Protein AF-A0A0G2B1Y3-F1 (afdb_monomer_lite)

Secondary structure (DSSP, 8-state):
-----EEEES--S--SSSSSTTHHHHHHHHHHHHTT--SEEEEE-S-TTTSSPPS-HHHHHHHHTTT-SEEEEE--TTS-HHHHHHHHHHHHHHHTTS-EEEEE---TTTHHHHGGG-SEEEE--TT-SS---HHHHHHHHHHHH-

pLDDT: mean 87.97, std 11.59, range [38.84, 98.31]

Radius of gyration: 15.61 Å; chains: 1; bounding box: 41×28×47 Å

Structure (mmCIF, N/CA/C/O backbone):
data_AF-A0A0G2B1Y3-F1
#
_entry.id   AF-A0A0G2B1Y3-F1
#
loop_
_atom_site.group_PDB
_atom_site.id
_atom_site.type_symbol
_atom_site.label_atom_id
_atom_site.label_alt_id
_atom_site.label_comp_id
_atom_site.label_asym_id
_atom_site.label_entity_id
_atom_site.label_seq_id
_atom_site.pdbx_PDB_ins_code
_atom_site.Cartn_x
_atom_site.Cartn_y
_atom_site.Cartn_z
_atom_site.occupancy
_atom_site.B_iso_or_equiv
_atom_site.auth_seq_id
_atom_site.auth_comp_id
_atom_site.auth_asym_id
_atom_site.auth_atom_id
_atom_site.pdbx_PDB_model_num
ATOM 1 N N . MET A 1 1 ? -22.526 -4.982 -16.056 1.00 38.84 1 MET A N 1
ATOM 2 C CA . MET A 1 1 ? -21.054 -4.924 -15.920 1.00 38.84 1 MET A CA 1
ATOM 3 C C . MET A 1 1 ? -20.753 -4.049 -14.706 1.00 38.84 1 MET A C 1
ATOM 5 O O . MET A 1 1 ? -20.950 -2.845 -14.785 1.00 38.84 1 MET A O 1
ATOM 9 N N . LEU A 1 2 ? -20.435 -4.631 -13.542 1.00 41.91 2 LEU A N 1
ATOM 10 C CA . LEU A 1 2 ? -20.091 -3.838 -12.352 1.00 41.91 2 LEU A CA 1
ATOM 11 C C . LEU A 1 2 ? -18.786 -3.086 -12.638 1.00 41.91 2 LEU A C 1
ATOM 13 O O . LEU A 1 2 ? -17.746 -3.710 -12.842 1.00 41.91 2 LEU A O 1
ATOM 17 N N . SER A 1 3 ? -18.851 -1.756 -12.694 1.00 49.12 3 SER A N 1
ATOM 18 C CA . SER A 1 3 ? -17.660 -0.906 -12.702 1.00 49.12 3 SER A CA 1
ATOM 19 C C . SER A 1 3 ? -16.853 -1.227 -11.441 1.00 49.12 3 SER A C 1
ATOM 21 O O . SER A 1 3 ? -17.320 -0.985 -10.328 1.00 49.12 3 SER A O 1
ATOM 23 N N . LYS A 1 4 ? -15.671 -1.832 -11.606 1.00 69.38 4 LYS A N 1
ATOM 24 C CA . LYS A 1 4 ? -14.722 -2.048 -10.509 1.00 69.38 4 LYS A CA 1
ATOM 25 C C . LYS A 1 4 ? -14.128 -0.688 -10.151 1.00 69.38 4 LYS A C 1
ATOM 27 O O . LYS A 1 4 ? -13.169 -0.249 -10.776 1.00 69.38 4 LYS A O 1
ATOM 32 N N . LYS A 1 5 ? -14.760 0.007 -9.209 1.00 83.88 5 LYS A N 1
ATOM 33 C CA . LYS A 1 5 ? -14.272 1.287 -8.692 1.00 83.88 5 LYS A CA 1
ATOM 34 C C . LYS A 1 5 ? -13.221 1.025 -7.619 1.00 83.88 5 LYS A C 1
ATOM 36 O O . LYS A 1 5 ? -13.374 0.113 -6.805 1.00 83.88 5 LYS A O 1
ATOM 41 N N . SER A 1 6 ? -12.176 1.834 -7.616 1.00 87.12 6 SER A N 1
ATOM 42 C CA . SER A 1 6 ? -11.216 1.911 -6.525 1.00 87.12 6 SER A CA 1
ATOM 43 C C . SER A 1 6 ? -10.998 3.369 -6.142 1.00 87.12 6 SER A C 1
ATOM 45 O O . SER A 1 6 ? -11.122 4.271 -6.970 1.00 87.12 6 SER A O 1
ATOM 47 N N . LEU A 1 7 ? -10.701 3.587 -4.867 1.00 90.19 7 LEU A N 1
ATOM 48 C CA . LEU A 1 7 ? -10.251 4.856 -4.321 1.00 90.19 7 LEU A CA 1
ATOM 49 C C . LEU A 1 7 ? -8.821 4.664 -3.837 1.00 90.19 7 LEU A C 1
ATOM 51 O O . LEU A 1 7 ? -8.559 3.752 -3.056 1.00 90.19 7 LEU A O 1
ATOM 55 N N . THR A 1 8 ? -7.928 5.553 -4.246 1.00 91.00 8 THR A N 1
ATOM 56 C CA . THR A 1 8 ? -6.543 5.553 -3.783 1.00 91.00 8 THR A CA 1
ATOM 57 C C . THR A 1 8 ? -6.272 6.836 -3.019 1.00 91.00 8 THR A C 1
ATOM 59 O O . THR A 1 8 ? -6.513 7.927 -3.531 1.00 91.00 8 THR A O 1
ATOM 62 N N . CYS A 1 9 ? -5.767 6.715 -1.793 1.00 92.12 9 CYS A N 1
ATOM 63 C CA . CYS A 1 9 ? -5.339 7.849 -0.981 1.00 92.12 9 CYS A CA 1
ATOM 64 C C . CYS A 1 9 ? -3.886 7.648 -0.554 1.00 92.12 9 CYS A C 1
ATOM 66 O O . CYS A 1 9 ? -3.527 6.556 -0.137 1.00 92.12 9 CYS A O 1
ATOM 68 N N . ARG A 1 10 ? -3.054 8.693 -0.605 1.00 92.06 10 ARG A N 1
ATOM 69 C CA . ARG A 1 10 ? -1.642 8.623 -0.172 1.00 92.06 10 ARG A CA 1
ATOM 70 C C . ARG A 1 10 ? -1.449 8.777 1.342 1.00 92.06 10 ARG A C 1
ATOM 72 O O . ARG A 1 10 ? -0.368 8.501 1.851 1.00 92.06 10 ARG A O 1
ATOM 79 N N . ASN A 1 11 ? -2.493 9.190 2.059 1.00 94.25 11 ASN A N 1
ATOM 80 C CA . ASN A 1 11 ? -2.500 9.297 3.513 1.00 94.25 11 ASN A CA 1
ATOM 81 C C . ASN A 1 11 ? -3.852 8.819 4.062 1.00 94.25 11 ASN A C 1
ATOM 83 O O . ASN A 1 11 ? -4.863 9.509 3.944 1.00 94.25 11 ASN A O 1
ATOM 87 N N . ALA A 1 12 ? -3.872 7.627 4.649 1.00 94.81 12 ALA A N 1
ATOM 88 C CA . ALA A 1 12 ? -5.064 7.028 5.243 1.00 94.81 12 ALA A CA 1
ATOM 89 C C . ALA A 1 12 ? -5.407 7.578 6.642 1.00 94.81 12 ALA A C 1
ATOM 91 O O . ALA A 1 12 ? -6.324 7.074 7.280 1.00 94.81 12 ALA A O 1
ATOM 92 N N . GLY A 1 13 ? -4.686 8.593 7.135 1.00 94.12 13 GLY A N 1
ATOM 93 C CA . GLY A 1 13 ? -4.925 9.178 8.457 1.00 94.12 13 GLY A CA 1
ATOM 94 C C . GLY A 1 13 ? -4.396 8.325 9.611 1.00 94.12 13 GLY A C 1
ATOM 95 O O . GLY A 1 13 ? -4.914 8.417 10.721 1.00 94.12 13 GLY A O 1
ATOM 96 N N . ILE A 1 14 ? -3.386 7.492 9.351 1.00 94.56 14 ILE A N 1
ATOM 97 C CA . ILE A 1 14 ? -2.773 6.599 10.339 1.00 94.56 14 ILE A CA 1
ATOM 98 C C . ILE A 1 14 ? -1.407 7.145 10.709 1.00 94.56 14 ILE A C 1
ATOM 100 O O . ILE A 1 14 ? -0.597 7.466 9.840 1.00 94.56 14 ILE A O 1
ATOM 104 N N . ARG A 1 15 ? -1.155 7.239 12.009 1.00 90.31 15 ARG A N 1
ATOM 105 C CA . ARG A 1 15 ? 0.069 7.793 12.578 1.00 90.31 15 ARG A CA 1
ATOM 106 C C . ARG A 1 15 ? 0.790 6.738 13.404 1.00 90.31 15 ARG A C 1
ATOM 108 O O . ARG A 1 15 ? 0.180 5.799 13.900 1.00 90.31 15 ARG A O 1
ATOM 115 N N . GLU A 1 16 ? 2.099 6.889 13.562 1.00 88.44 16 GLU A N 1
ATOM 116 C CA . GLU A 1 16 ? 2.872 6.077 14.517 1.00 88.44 16 GLU A CA 1
ATOM 117 C C . GLU A 1 16 ? 2.948 6.711 15.913 1.00 88.44 16 GLU A C 1
ATOM 119 O O . GLU A 1 16 ? 3.391 6.064 16.861 1.00 88.44 16 GLU A O 1
ATOM 124 N N . ASP A 1 17 ? 2.527 7.973 16.025 1.00 83.06 17 ASP A N 1
ATOM 125 C CA . ASP A 1 17 ? 2.573 8.795 17.224 1.00 83.06 17 ASP A CA 1
ATOM 126 C C . ASP A 1 17 ? 1.182 9.318 17.627 1.00 83.06 17 ASP A C 1
ATOM 128 O O . ASP A 1 17 ? 0.277 9.458 16.803 1.00 83.06 17 ASP A O 1
ATOM 132 N N . GLY A 1 18 ? 1.015 9.609 18.921 1.00 80.12 18 GLY A N 1
ATOM 133 C CA . GLY A 1 18 ? -0.208 10.182 19.491 1.00 80.12 18 GLY A CA 1
ATOM 134 C C . GLY A 1 18 ? -0.998 9.229 20.393 1.00 80.12 18 GLY A C 1
ATOM 135 O O . GLY A 1 18 ? -0.737 8.030 20.446 1.00 80.12 18 GLY A O 1
ATOM 136 N N . ALA A 1 19 ? -1.966 9.791 21.126 1.00 84.31 19 ALA A N 1
ATOM 137 C CA . ALA A 1 19 ? -2.838 9.027 22.023 1.00 84.31 19 ALA A CA 1
ATOM 138 C C . ALA A 1 19 ? -3.758 8.067 21.249 1.00 84.31 19 ALA A C 1
ATOM 140 O O . ALA A 1 19 ? -3.937 6.929 21.666 1.00 84.31 19 ALA A O 1
ATOM 141 N N . ASN A 1 20 ? -4.270 8.516 20.094 1.00 89.25 20 ASN A N 1
ATOM 142 C CA . ASN A 1 20 ? -5.154 7.754 19.212 1.00 89.25 20 ASN A CA 1
ATOM 143 C C . ASN A 1 20 ? -4.612 7.776 17.769 1.00 89.25 20 ASN A C 1
ATOM 145 O O . ASN A 1 20 ? -5.057 8.583 16.952 1.00 89.25 20 ASN A O 1
ATOM 149 N N . PRO A 1 21 ? -3.655 6.900 17.416 1.00 90.31 21 PRO A N 1
ATOM 150 C CA . PRO A 1 21 ? -2.956 6.935 16.124 1.00 90.31 21 PRO A CA 1
ATOM 151 C C . PRO A 1 21 ? -3.841 6.672 14.890 1.00 90.31 21 PRO A C 1
ATOM 153 O O . PRO A 1 21 ? -3.358 6.764 13.764 1.00 90.31 21 PRO A O 1
ATOM 156 N N . THR A 1 22 ? -5.114 6.311 15.080 1.00 95.31 22 THR A N 1
ATOM 157 C CA . THR A 1 22 ? -6.025 5.848 14.018 1.00 95.31 22 THR A CA 1
ATOM 158 C C . THR A 1 22 ? -7.362 6.593 13.968 1.00 95.31 22 THR A C 1
ATOM 160 O O . THR A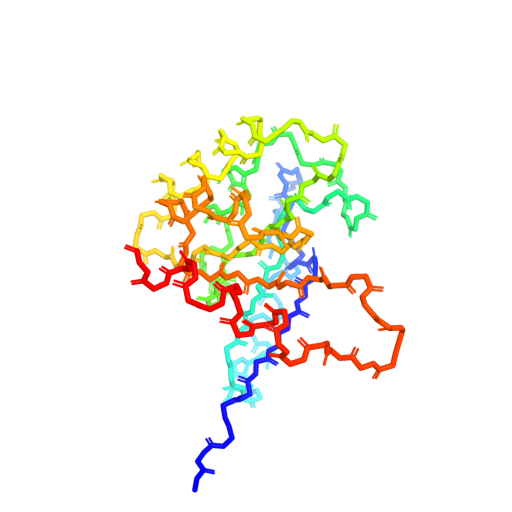 1 22 ? -8.204 6.244 13.149 1.00 95.31 22 THR A O 1
ATOM 163 N N . GLU A 1 23 ? -7.558 7.645 14.773 1.00 94.81 23 GLU A N 1
ATOM 164 C CA . GLU A 1 23 ? -8.849 8.353 14.897 1.00 94.81 23 GLU A CA 1
ATOM 165 C C . GLU A 1 23 ? -9.418 8.814 13.541 1.00 94.81 23 GLU A C 1
ATOM 167 O O . GLU A 1 23 ? -10.586 8.581 13.225 1.00 94.81 23 GLU A O 1
ATOM 172 N N . ALA A 1 24 ? -8.578 9.413 12.690 1.00 93.06 24 ALA A N 1
ATOM 173 C CA . ALA A 1 24 ? -8.999 9.862 11.364 1.00 93.06 24 ALA A CA 1
ATOM 174 C C . ALA A 1 24 ? -9.359 8.689 10.430 1.00 93.06 24 ALA A C 1
ATOM 176 O O . ALA A 1 24 ? -10.325 8.780 9.667 1.00 93.06 24 ALA A O 1
ATOM 177 N N . ALA A 1 25 ? -8.607 7.586 10.503 1.00 95.69 25 ALA A N 1
ATOM 178 C CA . ALA A 1 25 ? -8.855 6.384 9.709 1.00 95.69 25 ALA A CA 1
ATOM 179 C C . ALA A 1 25 ? -10.169 5.701 10.119 1.00 95.69 25 ALA A C 1
ATOM 181 O O . ALA A 1 25 ? -10.960 5.313 9.258 1.00 95.69 25 ALA A O 1
ATOM 182 N N . GLU A 1 26 ? -10.436 5.621 11.424 1.00 96.44 26 GLU A N 1
ATOM 183 C CA . GLU A 1 26 ? -11.681 5.090 11.979 1.00 96.44 26 GLU A CA 1
ATOM 184 C C . GLU A 1 26 ? -12.885 5.934 11.550 1.00 96.44 26 GLU A C 1
ATOM 186 O O . GLU A 1 26 ? -13.875 5.403 11.036 1.00 96.44 26 GLU A O 1
ATOM 191 N N . HIS A 1 27 ? -12.782 7.261 11.671 1.00 95.69 27 HIS A N 1
ATOM 192 C CA . HIS A 1 27 ? -13.836 8.171 11.232 1.00 95.69 27 HIS A CA 1
ATOM 193 C C . HIS A 1 27 ? -14.160 7.990 9.740 1.00 95.69 27 HIS A C 1
ATOM 195 O O . HIS A 1 27 ? -15.327 7.855 9.360 1.00 95.69 27 HIS A O 1
ATOM 201 N N . PHE A 1 28 ? -13.135 7.912 8.887 1.00 94.94 28 PHE A N 1
ATOM 202 C CA . PHE A 1 28 ? -13.326 7.700 7.454 1.00 94.94 28 PHE A CA 1
ATOM 203 C C . PHE A 1 28 ? -13.910 6.316 7.126 1.00 94.94 28 PHE A C 1
ATOM 205 O O . PHE A 1 28 ? -14.794 6.208 6.270 1.00 94.94 28 PHE A O 1
ATOM 212 N N . ALA A 1 29 ? -13.469 5.259 7.812 1.00 94.38 29 ALA A N 1
ATOM 213 C CA . ALA A 1 29 ? -14.012 3.913 7.642 1.00 94.38 29 ALA A CA 1
ATOM 214 C C . ALA A 1 29 ? -15.511 3.856 7.990 1.00 94.38 29 ALA A C 1
ATOM 216 O O . ALA A 1 29 ? -16.295 3.276 7.232 1.00 94.38 29 ALA A O 1
ATOM 217 N N . ASN A 1 30 ? -15.924 4.535 9.065 1.00 94.88 30 ASN A N 1
ATOM 218 C CA . ASN A 1 30 ? -17.327 4.652 9.463 1.00 94.88 30 ASN A CA 1
ATOM 219 C C . ASN A 1 30 ? -18.169 5.364 8.393 1.00 94.88 30 ASN A C 1
ATOM 221 O O . ASN A 1 30 ? -19.216 4.850 7.989 1.00 94.88 30 ASN A O 1
ATOM 225 N N . LEU A 1 31 ? -17.686 6.493 7.861 1.00 93.88 31 LEU A N 1
ATOM 226 C CA . LEU A 1 31 ? -18.357 7.205 6.765 1.00 93.88 31 LEU A CA 1
ATOM 227 C C . LEU A 1 31 ? -18.478 6.337 5.504 1.00 93.88 31 LEU A C 1
ATOM 229 O O . LEU A 1 31 ? -19.545 6.274 4.892 1.00 93.88 31 LEU A O 1
ATOM 233 N N . ARG A 1 32 ? -17.420 5.604 5.128 1.00 91.62 32 ARG A N 1
ATOM 234 C CA . ARG A 1 32 ? -17.472 4.659 3.996 1.00 91.62 32 ARG A CA 1
ATOM 235 C C . ARG A 1 32 ? -18.502 3.552 4.209 1.00 91.62 32 ARG A C 1
ATOM 237 O O . ARG A 1 32 ? -19.152 3.150 3.243 1.00 91.62 32 ARG A O 1
ATOM 244 N N . GLY A 1 33 ? -18.641 3.057 5.439 1.00 90.00 33 GLY A N 1
ATOM 245 C CA . GLY A 1 33 ? -19.662 2.078 5.813 1.00 90.00 33 GLY A CA 1
ATOM 246 C C . GLY A 1 33 ? -21.079 2.613 5.604 1.00 90.00 33 GLY A C 1
ATOM 247 O O . GLY A 1 33 ? -21.894 1.947 4.970 1.00 90.00 33 GLY A O 1
ATOM 248 N N . GLN A 1 34 ? -21.341 3.845 6.048 1.00 92.69 34 GLN A N 1
ATOM 249 C CA . GLN A 1 34 ? -22.640 4.516 5.893 1.00 92.69 34 GLN A CA 1
ATOM 250 C C . GLN A 1 34 ? -22.994 4.801 4.425 1.00 92.69 34 GLN A C 1
ATOM 252 O O . GLN A 1 34 ? -24.154 4.698 4.037 1.00 92.69 34 GLN A O 1
ATOM 257 N N . LEU A 1 35 ? -21.994 5.106 3.593 1.00 87.50 35 LEU A N 1
ATOM 258 C CA . LEU A 1 35 ? -22.156 5.350 2.153 1.00 87.50 35 LEU A CA 1
ATOM 259 C C . LEU A 1 35 ? -22.182 4.060 1.304 1.00 87.50 35 LEU A C 1
ATOM 261 O O . LEU A 1 35 ? -22.161 4.130 0.074 1.00 87.50 35 LEU A O 1
ATOM 265 N N . GLY A 1 36 ? -22.200 2.877 1.931 1.00 82.81 36 GLY A N 1
ATOM 266 C CA . GLY A 1 36 ? -22.358 1.591 1.243 1.00 82.81 36 GLY A CA 1
ATOM 267 C C . GLY A 1 36 ? -21.101 1.040 0.554 1.00 82.81 36 GLY A C 1
ATOM 268 O O . GLY A 1 36 ? -21.234 0.242 -0.368 1.00 82.81 36 GLY A O 1
ATOM 269 N N . ARG A 1 37 ? -19.891 1.453 0.972 1.00 76.94 37 ARG A N 1
ATOM 270 C CA . ARG A 1 37 ? -18.575 0.981 0.468 1.00 76.94 37 ARG A CA 1
ATOM 271 C C . ARG A 1 37 ? -18.515 0.833 -1.066 1.00 76.94 37 ARG A C 1
ATOM 273 O O . ARG A 1 37 ? -18.498 -0.265 -1.617 1.00 76.94 37 ARG A O 1
ATOM 280 N N . CYS A 1 38 ? -18.410 1.955 -1.777 1.00 74.75 38 CYS A N 1
ATOM 281 C CA . CYS A 1 38 ? -18.276 1.970 -3.238 1.00 74.75 38 CYS A CA 1
ATOM 282 C C . CYS A 1 38 ? -16.853 1.608 -3.718 1.00 74.75 38 CYS A C 1
ATOM 284 O O . CYS A 1 38 ? -16.092 2.484 -4.125 1.00 74.75 38 CYS A O 1
ATOM 286 N N . GLY A 1 39 ? -16.508 0.318 -3.712 1.00 88.31 39 GLY A N 1
ATOM 287 C CA . GLY A 1 39 ? -15.258 -0.190 -4.293 1.00 88.31 39 GLY A CA 1
ATOM 288 C C . GLY A 1 39 ? -14.077 -0.302 -3.321 1.00 88.31 39 GLY A C 1
ATOM 289 O O . GLY A 1 39 ? -14.205 0.008 -2.135 1.00 88.31 39 GLY A O 1
ATOM 290 N N . LEU A 1 40 ? -12.934 -0.774 -3.836 1.00 93.12 40 LEU A N 1
ATOM 291 C CA . LEU A 1 40 ? -11.724 -1.043 -3.044 1.00 93.12 40 LEU A CA 1
ATOM 292 C C . LEU A 1 40 ? -11.033 0.252 -2.619 1.00 93.12 40 LEU A C 1
ATOM 294 O O . LEU A 1 40 ? -10.807 1.133 -3.448 1.00 93.12 40 LEU A O 1
ATOM 298 N N . TYR A 1 41 ? -10.638 0.341 -1.354 1.00 95.25 41 TYR A N 1
ATOM 299 C CA . TYR A 1 41 ? -9.840 1.446 -0.839 1.00 95.25 41 TYR A CA 1
ATOM 300 C C . TYR A 1 41 ? -8.380 1.052 -0.639 1.00 95.25 41 TYR A C 1
ATOM 302 O O . TYR A 1 41 ? -8.040 0.284 0.262 1.00 95.25 41 TYR A O 1
ATOM 310 N N . PHE A 1 42 ? -7.535 1.641 -1.478 1.00 96.69 42 PHE A N 1
ATOM 311 C CA . PHE A 1 42 ? -6.083 1.627 -1.392 1.00 96.69 42 PHE A CA 1
ATOM 312 C C . PHE A 1 42 ? -5.649 2.756 -0.452 1.00 96.69 42 PHE A C 1
ATOM 314 O O . PHE A 1 42 ? -5.571 3.925 -0.847 1.00 96.69 42 PHE A O 1
ATOM 321 N N . GLY A 1 43 ? -5.451 2.414 0.820 1.00 96.44 43 GLY A N 1
ATOM 322 C CA . GLY A 1 43 ? -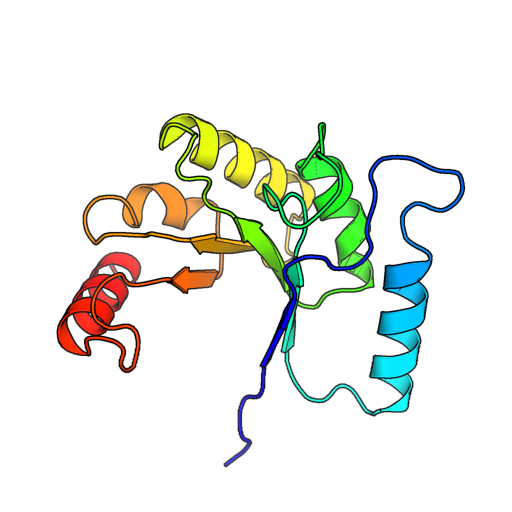5.138 3.370 1.877 1.00 96.44 43 GLY A CA 1
ATOM 323 C C . GLY A 1 43 ? -3.635 3.511 2.095 1.00 96.44 43 GLY A C 1
ATOM 324 O O . GLY A 1 43 ? -2.952 2.550 2.444 1.00 96.44 43 GLY A O 1
ATOM 325 N N . GLY A 1 44 ? -3.123 4.720 1.875 1.00 95.94 44 GLY A N 1
ATOM 326 C CA . GLY A 1 44 ? -1.700 5.022 1.899 1.00 95.94 44 GLY A CA 1
ATOM 327 C C . GLY A 1 44 ? -1.111 5.200 3.294 1.00 95.94 44 GLY A C 1
ATOM 328 O O . GLY A 1 44 ? -1.610 5.996 4.089 1.00 95.94 44 GLY A O 1
ATOM 329 N N . VAL A 1 45 ? 0.000 4.515 3.554 1.00 95.62 45 VAL A N 1
ATOM 330 C CA . VAL A 1 45 ? 0.813 4.587 4.773 1.00 95.62 45 VAL A CA 1
ATOM 331 C C . VAL A 1 45 ? 2.297 4.707 4.416 1.00 95.62 45 VAL A C 1
ATOM 333 O O . VAL A 1 45 ? 2.750 4.154 3.411 1.00 95.62 45 VAL A O 1
ATOM 336 N N . ALA A 1 46 ? 3.060 5.430 5.239 1.00 93.12 46 ALA A N 1
ATOM 337 C CA . ALA A 1 46 ? 4.504 5.625 5.063 1.00 93.12 46 ALA A CA 1
ATOM 338 C C . ALA A 1 46 ? 4.918 6.125 3.657 1.00 93.12 46 ALA A C 1
ATOM 340 O O . ALA A 1 46 ? 5.916 5.675 3.099 1.00 93.12 46 ALA A O 1
ATOM 341 N N . PHE A 1 47 ? 4.127 7.036 3.085 1.00 90.81 47 PHE A N 1
ATOM 342 C CA . PHE A 1 47 ? 4.458 7.770 1.864 1.00 90.81 47 PHE A CA 1
ATOM 343 C C . PHE A 1 47 ? 5.383 8.944 2.173 1.00 90.81 47 PHE A C 1
ATOM 345 O O . PHE A 1 47 ? 5.014 9.835 2.943 1.00 90.81 47 PHE A O 1
ATOM 352 N N . GLU A 1 48 ? 6.535 9.003 1.515 1.00 81.88 48 GLU A N 1
ATOM 353 C CA . GLU A 1 48 ? 7.414 10.166 1.599 1.00 81.88 48 GLU A CA 1
ATOM 354 C C . GLU A 1 48 ? 6.695 11.437 1.094 1.00 81.88 48 GLU A C 1
ATOM 356 O O . GLU A 1 48 ? 6.010 11.421 0.073 1.00 81.88 48 GLU A O 1
ATOM 361 N N . GLY A 1 49 ? 6.795 12.542 1.841 1.00 79.94 49 GLY A N 1
ATOM 362 C CA . GLY A 1 49 ? 6.280 13.860 1.435 1.00 79.94 49 GLY A CA 1
ATOM 363 C C . GLY A 1 49 ? 4.759 14.082 1.521 1.00 79.94 49 GLY A C 1
ATOM 364 O O . GLY A 1 49 ? 4.318 15.218 1.364 1.00 79.94 49 GLY A O 1
ATOM 365 N N . TYR A 1 50 ? 3.948 13.053 1.803 1.00 78.38 50 TYR A N 1
ATOM 366 C CA . TYR A 1 50 ? 2.472 13.165 1.873 1.00 78.38 50 TYR A CA 1
ATOM 367 C C . TYR A 1 50 ? 1.883 12.999 3.282 1.00 78.38 50 TYR A C 1
ATOM 369 O O . TYR A 1 50 ? 0.679 13.175 3.489 1.00 78.38 50 TYR A O 1
ATOM 377 N N . GLN A 1 51 ? 2.717 12.642 4.254 1.00 81.38 51 GLN A N 1
ATOM 378 C CA . GLN A 1 51 ? 2.359 12.485 5.661 1.00 81.38 51 GLN A CA 1
ATOM 379 C C . GLN A 1 51 ? 3.550 12.864 6.546 1.00 81.38 51 GLN A C 1
ATOM 381 O O . GLN A 1 51 ? 4.661 13.063 6.050 1.00 81.38 51 GLN A O 1
ATOM 386 N N . CYS A 1 52 ? 3.327 12.968 7.859 1.00 82.88 52 CYS A N 1
ATOM 387 C CA . CYS A 1 52 ? 4.436 13.072 8.803 1.00 82.88 52 CYS A CA 1
ATOM 388 C C . CYS A 1 52 ? 5.393 11.882 8.606 1.00 82.88 52 CYS A C 1
ATOM 390 O O . CYS A 1 52 ? 4.908 10.770 8.390 1.00 82.88 52 CYS A O 1
ATOM 392 N N . PRO A 1 53 ? 6.721 12.086 8.676 1.00 86.94 53 PRO A N 1
ATOM 393 C CA . PRO A 1 53 ? 7.678 11.005 8.475 1.00 86.94 53 PRO A CA 1
ATOM 394 C C . PRO A 1 53 ? 7.378 9.811 9.385 1.00 86.94 53 PRO A C 1
ATOM 396 O O . PRO A 1 53 ? 7.295 9.968 10.601 1.00 86.94 53 PRO A O 1
A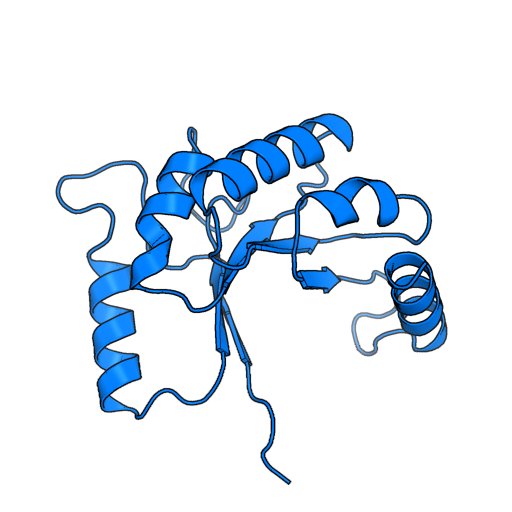TOM 399 N N . VAL A 1 54 ? 7.223 8.631 8.784 1.00 91.06 54 VAL A N 1
ATOM 400 C CA . VAL A 1 54 ? 6.970 7.376 9.498 1.00 91.06 54 VAL A CA 1
ATOM 401 C C . VAL A 1 54 ? 8.294 6.647 9.695 1.00 91.06 54 VAL A C 1
ATOM 403 O O . VAL A 1 54 ? 8.932 6.238 8.728 1.00 91.06 54 VAL A O 1
ATOM 406 N N . LYS A 1 55 ? 8.701 6.450 10.948 1.00 92.12 55 LYS A N 1
ATOM 407 C CA . LYS A 1 55 ? 9.921 5.726 11.328 1.00 92.12 55 LYS A CA 1
ATOM 408 C C . LYS A 1 55 ? 9.733 4.214 11.312 1.00 92.12 55 LYS A C 1
ATOM 410 O O . LYS A 1 55 ? 10.700 3.487 11.102 1.00 92.12 55 LYS A O 1
ATOM 415 N N . LYS A 1 56 ? 8.513 3.727 11.560 1.00 94.44 56 LYS A N 1
ATOM 416 C CA . LYS A 1 56 ? 8.183 2.293 11.613 1.00 94.44 56 LYS A CA 1
ATOM 417 C C . LYS A 1 56 ? 7.074 1.935 10.611 1.00 94.44 56 LYS A C 1
ATOM 419 O O . LYS A 1 56 ? 5.941 1.686 11.031 1.00 94.44 56 LYS A O 1
ATOM 424 N N . PRO A 1 57 ? 7.376 1.857 9.297 1.00 95.69 57 PRO A N 1
ATOM 425 C CA . PRO A 1 57 ? 6.379 1.589 8.255 1.00 95.69 57 PRO A CA 1
ATOM 426 C C . PRO A 1 57 ? 5.540 0.333 8.502 1.00 95.69 57 PRO A C 1
ATOM 428 O O . PRO A 1 57 ? 4.322 0.375 8.356 1.00 95.69 57 PRO A O 1
ATOM 431 N N . ALA A 1 58 ? 6.164 -0.758 8.957 1.00 97.00 58 ALA A N 1
ATOM 432 C CA . ALA A 1 58 ? 5.467 -1.996 9.302 1.00 97.00 58 ALA A CA 1
ATOM 433 C C . ALA A 1 58 ? 4.419 -1.790 10.414 1.00 97.00 58 ALA A C 1
ATOM 435 O O . ALA A 1 58 ? 3.289 -2.259 10.303 1.00 97.00 58 ALA A O 1
ATOM 436 N N . ASN A 1 59 ? 4.734 -1.022 11.460 1.00 96.44 59 ASN A N 1
ATOM 437 C CA . ASN A 1 59 ? 3.778 -0.772 12.542 1.00 96.44 59 ASN A CA 1
ATOM 438 C C . ASN A 1 59 ? 2.545 -0.012 12.037 1.00 96.44 59 ASN A C 1
ATOM 440 O O . ASN A 1 59 ? 1.420 -0.395 12.349 1.00 96.44 59 ASN A O 1
ATOM 444 N N . VAL A 1 60 ? 2.753 1.029 11.228 1.00 96.69 60 VAL A N 1
ATOM 445 C CA . VAL A 1 60 ? 1.658 1.811 10.631 1.00 96.69 60 VAL A CA 1
ATOM 446 C C . VAL A 1 60 ? 0.848 0.960 9.647 1.00 96.69 60 VAL A C 1
ATOM 448 O O . VAL A 1 60 ? -0.376 1.046 9.636 1.00 96.69 60 VAL A O 1
ATOM 451 N N . ALA A 1 61 ? 1.503 0.084 8.880 1.00 97.75 61 ALA A N 1
ATOM 452 C CA . ALA A 1 61 ? 0.834 -0.880 8.007 1.00 97.75 61 ALA A CA 1
ATOM 453 C C . ALA A 1 61 ? -0.105 -1.804 8.791 1.00 97.75 61 ALA A C 1
ATOM 455 O O . ALA A 1 61 ? -1.263 -1.971 8.421 1.00 97.75 61 ALA A O 1
ATOM 456 N N . ASN A 1 62 ? 0.371 -2.360 9.905 1.00 97.62 62 ASN A N 1
ATOM 457 C CA . ASN A 1 62 ? -0.432 -3.234 10.753 1.00 97.62 62 ASN A CA 1
ATOM 458 C C . ASN A 1 62 ? -1.629 -2.496 11.377 1.00 97.62 62 ASN A C 1
ATOM 460 O O . ASN A 1 62 ? -2.735 -3.029 11.414 1.00 97.62 62 ASN A O 1
ATOM 464 N N . LEU A 1 63 ? -1.436 -1.243 11.808 1.00 97.44 63 LEU A N 1
ATOM 465 C CA . LEU A 1 63 ? -2.522 -0.394 12.313 1.00 97.44 63 LEU A CA 1
ATOM 466 C C . LEU A 1 63 ? -3.591 -0.085 11.251 1.00 97.44 63 LEU A C 1
ATOM 468 O O . LEU A 1 63 ? -4.719 0.243 11.609 1.00 97.44 63 LEU A O 1
ATOM 472 N N . ALA A 1 64 ? -3.259 -0.190 9.963 1.00 97.69 64 ALA A N 1
ATOM 473 C CA . ALA A 1 64 ? -4.159 0.134 8.860 1.00 97.69 64 ALA A CA 1
ATOM 474 C C . ALA A 1 64 ? -5.166 -0.949 8.504 1.00 97.69 64 ALA A C 1
ATOM 476 O O . ALA A 1 64 ? -6.225 -0.622 7.966 1.00 97.69 64 ALA A O 1
ATOM 477 N N . ILE A 1 65 ? -4.855 -2.206 8.825 1.00 97.69 65 ILE A N 1
ATOM 478 C CA . ILE A 1 65 ? -5.637 -3.389 8.444 1.00 97.69 65 ILE A CA 1
ATOM 479 C C . ILE A 1 65 ? -7.154 -3.224 8.674 1.00 97.69 65 ILE A C 1
ATOM 481 O O . ILE A 1 65 ? -7.915 -3.607 7.786 1.00 97.69 65 ILE A O 1
ATOM 485 N N . PRO A 1 66 ? -7.643 -2.651 9.795 1.00 96.81 66 PRO A N 1
ATOM 486 C CA . PRO A 1 66 ? -9.086 -2.544 10.031 1.00 96.81 66 PRO A CA 1
ATOM 487 C C . PRO A 1 66 ? -9.806 -1.525 9.133 1.00 96.81 66 PRO A C 1
ATOM 489 O O . PRO A 1 66 ? -11.026 -1.594 8.984 1.00 96.81 66 PRO A O 1
ATOM 492 N N . TYR A 1 67 ? -9.079 -0.563 8.560 1.00 96.69 67 TYR A N 1
ATOM 493 C CA . TYR A 1 67 ? -9.657 0.649 7.965 1.00 96.69 67 TYR A CA 1
ATOM 494 C C . TYR A 1 67 ? -9.538 0.705 6.439 1.00 96.69 67 TYR A C 1
ATOM 496 O O . TYR A 1 67 ? -10.260 1.463 5.780 1.00 96.69 67 TYR A O 1
ATOM 504 N N . VAL A 1 68 ? -8.633 -0.086 5.865 1.00 96.38 68 VAL A N 1
ATOM 505 C CA . VAL A 1 68 ? -8.328 -0.090 4.431 1.00 96.38 68 VAL A CA 1
ATOM 506 C C . VAL A 1 68 ? -8.598 -1.466 3.835 1.00 96.38 68 VAL A C 1
ATOM 508 O O . VAL A 1 68 ? -8.583 -2.465 4.543 1.00 96.38 68 VAL A O 1
ATOM 511 N N . ASP A 1 69 ? -8.879 -1.522 2.533 1.00 96.50 69 ASP A N 1
ATOM 512 C CA . ASP A 1 69 ? -9.061 -2.805 1.840 1.00 96.50 69 ASP A CA 1
ATOM 513 C C . ASP A 1 69 ? -7.718 -3.308 1.266 1.00 96.50 69 ASP A C 1
ATOM 515 O O . ASP A 1 69 ? -7.511 -4.512 1.123 1.00 96.50 69 ASP A O 1
ATOM 519 N N . VAL A 1 70 ? -6.809 -2.378 0.942 1.00 97.62 70 VAL A N 1
ATOM 520 C CA . VAL A 1 70 ? -5.428 -2.637 0.518 1.00 97.62 70 VAL A CA 1
ATOM 521 C C . VAL A 1 70 ? -4.508 -1.605 1.170 1.00 97.62 70 VAL A C 1
ATOM 523 O O . VAL A 1 70 ? -4.651 -0.400 0.932 1.00 97.62 70 VAL A O 1
ATOM 526 N N . VAL A 1 71 ? -3.536 -2.056 1.961 1.00 98.19 71 VAL A N 1
ATOM 527 C CA . VAL A 1 71 ? -2.491 -1.173 2.498 1.00 98.19 71 VAL A CA 1
ATOM 528 C C . VAL A 1 71 ? -1.587 -0.761 1.352 1.00 98.19 71 VAL A C 1
ATOM 530 O O . VAL A 1 71 ? -1.141 -1.599 0.581 1.00 98.19 71 VAL A O 1
ATOM 533 N N . THR A 1 72 ? -1.333 0.533 1.199 1.00 97.50 72 THR A N 1
ATOM 534 C CA . THR A 1 72 ? -0.547 1.062 0.080 1.00 97.50 72 THR A CA 1
ATOM 535 C C . THR A 1 72 ? 0.640 1.855 0.610 1.00 97.50 72 THR A C 1
ATOM 537 O O . THR A 1 72 ? 0.480 2.630 1.544 1.00 97.50 72 THR A O 1
ATOM 540 N N . THR A 1 73 ? 1.823 1.711 0.024 1.00 96.19 73 THR A N 1
ATOM 541 C CA . THR A 1 73 ? 2.991 2.561 0.328 1.00 96.19 73 THR A CA 1
ATOM 542 C C . THR A 1 73 ? 3.696 2.998 -0.953 1.00 96.19 73 THR A C 1
ATOM 544 O O . THR A 1 73 ? 3.359 2.515 -2.035 1.00 96.19 73 THR A O 1
ATOM 547 N N . SER A 1 74 ? 4.654 3.916 -0.857 1.00 92.75 74 SER A N 1
ATOM 548 C CA . SER A 1 74 ? 5.473 4.351 -1.988 1.00 92.75 74 SER A CA 1
ATOM 549 C C . SER A 1 74 ? 6.697 3.459 -2.209 1.00 92.75 74 SER A C 1
ATOM 551 O O . SER A 1 74 ? 7.267 2.918 -1.261 1.00 92.75 74 SER A O 1
ATOM 553 N N . ILE A 1 75 ? 7.117 3.345 -3.468 1.00 90.19 75 ILE A N 1
ATOM 554 C CA . ILE A 1 75 ? 8.491 3.021 -3.859 1.00 90.19 75 ILE A CA 1
ATOM 555 C C . ILE A 1 75 ? 9.215 4.360 -3.951 1.00 90.19 75 ILE A C 1
ATOM 557 O O . ILE A 1 75 ? 8.954 5.153 -4.859 1.00 90.19 75 ILE A O 1
ATOM 561 N N . ASP A 1 76 ? 10.074 4.630 -2.978 1.00 85.12 76 ASP A N 1
ATOM 562 C CA . ASP A 1 76 ? 10.683 5.941 -2.787 1.00 85.12 76 ASP A CA 1
ATOM 563 C C . ASP A 1 76 ? 11.882 6.095 -3.727 1.00 85.12 76 ASP A C 1
ATOM 565 O O . ASP A 1 76 ? 12.842 5.323 -3.658 1.00 85.12 76 ASP A O 1
ATOM 569 N N . SER A 1 77 ? 11.847 7.096 -4.616 1.00 79.00 77 SER A N 1
ATOM 570 C CA . SER A 1 77 ? 12.921 7.333 -5.595 1.00 79.00 77 SER A CA 1
ATOM 571 C C . SER A 1 77 ? 14.234 7.790 -4.957 1.00 79.00 77 SER A C 1
ATOM 573 O O . SER A 1 77 ? 15.284 7.686 -5.584 1.00 79.00 77 SER A O 1
ATOM 575 N N . GLY A 1 78 ? 14.178 8.312 -3.727 1.00 80.25 78 GLY A N 1
ATOM 576 C CA . GLY A 1 78 ? 15.356 8.658 -2.929 1.00 80.25 78 GLY A CA 1
ATOM 577 C C . GLY A 1 78 ? 16.030 7.453 -2.261 1.00 80.25 78 GLY A C 1
ATOM 578 O O . GLY A 1 78 ? 17.117 7.598 -1.705 1.00 80.25 78 GLY A O 1
ATOM 579 N N . MET A 1 79 ? 15.415 6.267 -2.310 1.00 82.94 79 MET A N 1
ATOM 580 C CA . MET A 1 79 ? 15.940 5.038 -1.718 1.00 82.94 79 MET A CA 1
ATOM 581 C C . MET A 1 79 ? 16.490 4.096 -2.793 1.00 82.94 79 MET A C 1
ATOM 583 O O . MET A 1 79 ? 16.017 4.057 -3.929 1.00 82.94 79 MET A O 1
ATOM 587 N N . SER A 1 80 ? 17.475 3.274 -2.424 1.00 88.44 80 SER A N 1
ATOM 588 C CA . SER A 1 80 ? 17.920 2.185 -3.298 1.00 88.44 80 SER A CA 1
ATOM 589 C C . SER A 1 80 ? 16.803 1.150 -3.493 1.00 88.44 80 SER A C 1
ATOM 591 O O . SER A 1 80 ? 15.907 1.008 -2.656 1.00 88.44 80 SER A O 1
ATOM 593 N N . THR A 1 81 ? 16.869 0.376 -4.581 1.00 87.38 81 THR A N 1
ATOM 594 C CA . THR A 1 81 ? 15.935 -0.738 -4.825 1.00 87.38 81 THR A CA 1
ATOM 595 C C . THR A 1 81 ? 15.896 -1.705 -3.641 1.00 87.38 81 THR A C 1
ATOM 597 O O . THR A 1 81 ? 14.814 -2.076 -3.200 1.00 87.38 81 THR A O 1
ATOM 600 N N . THR A 1 82 ? 17.057 -2.052 -3.077 1.00 91.56 82 THR A N 1
ATOM 601 C CA . THR A 1 82 ? 17.161 -2.933 -1.905 1.00 91.56 82 THR A CA 1
ATOM 602 C C . THR A 1 82 ? 16.465 -2.343 -0.684 1.00 91.56 82 THR A C 1
ATOM 604 O O . THR A 1 82 ? 15.679 -3.033 -0.051 1.00 91.56 82 THR A O 1
ATOM 607 N N . ALA A 1 83 ? 16.662 -1.056 -0.390 1.00 91.62 83 ALA A N 1
ATOM 608 C CA . ALA A 1 83 ? 16.030 -0.444 0.775 1.00 91.62 83 ALA A CA 1
ATOM 609 C C . ALA A 1 83 ? 14.496 -0.354 0.628 1.00 91.62 83 ALA A C 1
ATOM 611 O O . ALA A 1 83 ? 13.762 -0.546 1.598 1.00 91.62 83 ALA A O 1
ATOM 612 N N . ASN A 1 84 ? 13.999 -0.143 -0.596 1.00 93.56 84 ASN A N 1
ATOM 613 C CA . ASN A 1 84 ? 12.573 -0.272 -0.897 1.00 93.56 84 ASN A CA 1
ATOM 614 C C . ASN A 1 84 ? 12.073 -1.716 -0.705 1.00 93.56 84 ASN A C 1
ATOM 616 O O . ASN A 1 84 ? 11.003 -1.918 -0.134 1.00 93.56 84 ASN A O 1
ATOM 620 N N . MET A 1 85 ? 12.834 -2.721 -1.152 1.00 95.12 85 MET A N 1
ATOM 621 C CA . MET A 1 85 ? 12.489 -4.133 -0.946 1.00 95.12 85 MET A CA 1
ATOM 622 C C . MET A 1 85 ? 12.428 -4.490 0.540 1.00 95.12 85 MET A C 1
ATOM 624 O O . MET A 1 85 ? 11.464 -5.127 0.950 1.00 95.12 85 MET A O 1
ATOM 628 N N . ASP A 1 86 ? 13.389 -4.038 1.346 1.00 96.44 86 ASP A N 1
ATOM 629 C CA . ASP A 1 86 ? 13.417 -4.292 2.789 1.00 96.44 86 ASP A CA 1
ATOM 630 C C . ASP A 1 86 ? 12.185 -3.683 3.478 1.00 96.44 86 ASP A C 1
ATOM 632 O O . ASP A 1 86 ? 11.489 -4.370 4.230 1.00 96.44 86 ASP A O 1
ATOM 636 N N . LYS A 1 87 ? 11.832 -2.430 3.135 1.00 96.25 87 LYS A N 1
ATOM 637 C CA . LYS A 1 87 ? 10.597 -1.777 3.612 1.00 96.25 87 LYS A CA 1
ATOM 638 C C . LYS A 1 87 ? 9.359 -2.616 3.278 1.00 96.25 87 LYS A C 1
ATOM 640 O O . LYS A 1 87 ? 8.526 -2.869 4.150 1.00 96.25 87 LYS A O 1
ATOM 645 N N . LEU A 1 88 ? 9.230 -3.044 2.021 1.00 97.06 88 LEU A N 1
ATOM 646 C CA . LEU A 1 88 ? 8.079 -3.817 1.549 1.00 97.06 88 LEU A CA 1
ATOM 647 C C . LEU A 1 88 ? 8.024 -5.213 2.180 1.00 97.06 88 LEU A C 1
ATOM 649 O O . LEU A 1 88 ? 6.942 -5.662 2.551 1.00 97.06 88 LEU A O 1
ATOM 653 N N . ALA A 1 89 ? 9.165 -5.879 2.352 1.00 97.69 89 ALA A N 1
ATOM 654 C CA . ALA A 1 89 ? 9.259 -7.186 2.993 1.00 97.69 89 ALA A CA 1
ATOM 655 C C . ALA A 1 89 ? 8.811 -7.126 4.461 1.00 97.69 89 ALA A C 1
ATOM 657 O O . ALA A 1 89 ? 8.012 -7.956 4.905 1.00 97.69 89 ALA A O 1
ATOM 658 N N . ASP A 1 90 ? 9.263 -6.111 5.199 1.00 97.94 90 ASP A N 1
ATOM 659 C CA . ASP A 1 90 ? 8.873 -5.897 6.591 1.00 97.94 90 ASP A CA 1
ATOM 660 C C . ASP A 1 90 ? 7.382 -5.599 6.740 1.00 97.94 90 ASP A C 1
ATOM 662 O O . ASP A 1 90 ? 6.721 -6.157 7.620 1.00 97.94 90 ASP A O 1
ATOM 666 N N . MET A 1 91 ? 6.831 -4.765 5.857 1.00 98.25 91 MET A N 1
ATOM 667 C CA . MET A 1 91 ? 5.395 -4.495 5.823 1.00 98.25 91 MET A CA 1
ATOM 668 C C . MET A 1 91 ? 4.593 -5.751 5.462 1.00 98.25 91 MET A C 1
ATOM 670 O O . MET A 1 91 ? 3.647 -6.096 6.167 1.00 98.25 91 MET A O 1
ATOM 674 N N . LYS A 1 92 ? 4.975 -6.480 4.407 1.00 97.81 92 LYS A N 1
ATOM 675 C CA . LYS A 1 92 ? 4.266 -7.694 3.972 1.00 97.81 92 LYS A CA 1
ATOM 676 C C . LYS A 1 92 ? 4.217 -8.745 5.079 1.00 97.81 92 LYS A C 1
ATOM 678 O O . LYS A 1 92 ? 3.180 -9.372 5.287 1.00 97.81 92 LYS A O 1
ATOM 683 N N . ARG A 1 93 ? 5.310 -8.890 5.833 1.00 97.81 93 ARG A N 1
ATOM 684 C CA . ARG A 1 93 ? 5.411 -9.809 6.972 1.00 97.81 93 ARG A CA 1
ATOM 685 C C . ARG A 1 93 ? 4.378 -9.523 8.062 1.00 97.81 93 ARG A C 1
ATOM 687 O O . ARG A 1 93 ? 3.764 -10.465 8.553 1.00 97.81 93 ARG A O 1
ATOM 694 N N . VAL A 1 94 ? 4.176 -8.260 8.444 1.00 97.94 94 VAL A N 1
ATOM 695 C CA . VAL A 1 94 ? 3.205 -7.908 9.502 1.00 97.94 94 VAL A CA 1
ATOM 696 C C . VAL A 1 94 ? 1.760 -7.885 9.008 1.00 97.94 94 VAL A C 1
ATOM 698 O O . VAL A 1 94 ? 0.850 -8.113 9.795 1.00 97.94 94 VAL A O 1
ATOM 701 N N . LEU A 1 95 ? 1.543 -7.655 7.711 1.00 98.00 95 LEU A N 1
ATOM 702 C CA . LEU A 1 95 ? 0.211 -7.688 7.105 1.00 98.00 95 LEU A CA 1
ATOM 703 C C . LEU A 1 95 ? -0.347 -9.110 6.974 1.00 98.00 95 LEU A C 1
ATOM 705 O O . LEU A 1 95 ? -1.564 -9.289 6.898 1.00 98.00 95 LEU A O 1
ATOM 709 N N . GLY A 1 96 ? 0.522 -10.125 6.946 1.00 95.56 96 GLY A N 1
ATOM 710 C CA . GLY A 1 96 ? 0.124 -11.519 6.787 1.00 95.56 96 GLY A CA 1
ATOM 711 C C . GLY A 1 96 ? -0.674 -11.720 5.496 1.00 95.56 96 GLY A C 1
ATOM 712 O O . GLY A 1 96 ? -0.133 -11.617 4.397 1.00 95.56 96 GLY A O 1
ATOM 713 N N . GLY A 1 97 ? -1.971 -12.006 5.633 1.00 96.31 97 GLY A N 1
ATOM 714 C CA . GLY A 1 97 ? -2.887 -12.182 4.501 1.00 96.31 97 GLY A CA 1
ATOM 715 C C . GLY A 1 97 ? -3.507 -10.891 3.953 1.00 96.31 97 GLY A C 1
ATOM 716 O O . GLY A 1 97 ? -4.186 -10.949 2.931 1.00 96.31 97 GLY A O 1
ATOM 717 N N . HIS A 1 98 ? -3.320 -9.742 4.611 1.00 98.31 98 HIS A N 1
ATOM 718 C CA . HIS A 1 98 ? -3.892 -8.480 4.144 1.00 98.31 98 HIS A CA 1
ATOM 719 C C . HIS A 1 98 ? -3.109 -7.937 2.925 1.00 98.31 98 HIS A C 1
ATOM 721 O O . HIS A 1 98 ? -1.874 -7.947 2.959 1.00 98.31 98 HIS A O 1
ATOM 727 N N . PRO A 1 99 ? -3.775 -7.466 1.849 1.00 98.12 99 PRO A N 1
ATOM 728 C CA . PRO A 1 99 ? -3.083 -7.043 0.633 1.00 98.12 99 PRO A CA 1
ATOM 729 C C . PRO A 1 99 ? -2.182 -5.815 0.828 1.00 98.12 99 PRO A C 1
ATOM 731 O O . PRO A 1 99 ? -2.579 -4.833 1.461 1.00 98.12 99 PRO A O 1
ATOM 734 N N . LEU A 1 100 ? -0.999 -5.851 0.211 1.00 98.12 100 LEU A N 1
ATOM 735 C CA . LEU A 1 100 ? -0.041 -4.751 0.122 1.00 98.12 100 LEU A CA 1
ATOM 736 C C . LEU A 1 100 ? 0.103 -4.290 -1.331 1.00 98.12 100 LEU A C 1
ATOM 738 O O . LEU A 1 100 ? 0.416 -5.079 -2.224 1.00 98.12 100 LEU A O 1
ATOM 742 N N . ALA A 1 101 ? -0.073 -2.994 -1.560 1.00 97.00 101 ALA A N 1
ATOM 743 C CA . ALA A 1 101 ? 0.233 -2.326 -2.812 1.00 97.00 101 ALA A CA 1
ATOM 744 C C . ALA A 1 101 ? 1.461 -1.423 -2.670 1.00 97.00 101 ALA A C 1
ATOM 746 O O . ALA A 1 101 ? 1.630 -0.734 -1.661 1.00 97.00 101 ALA A O 1
ATOM 747 N N . ALA A 1 102 ? 2.278 -1.364 -3.718 1.00 94.44 102 ALA A N 1
ATOM 748 C CA . ALA A 1 102 ? 3.338 -0.371 -3.834 1.00 94.44 102 ALA A CA 1
ATOM 749 C C . ALA A 1 102 ? 3.057 0.581 -5.000 1.00 94.44 102 ALA A C 1
ATOM 751 O O . ALA A 1 102 ? 2.668 0.157 -6.089 1.00 94.44 102 ALA A O 1
ATOM 752 N N . MET A 1 103 ? 3.230 1.876 -4.751 1.00 92.19 103 MET A N 1
ATOM 753 C CA . MET A 1 103 ? 3.000 2.949 -5.709 1.00 92.19 103 MET A CA 1
ATOM 754 C C . MET A 1 103 ? 4.311 3.637 -6.059 1.00 92.19 103 MET A C 1
ATOM 756 O O . MET A 1 103 ? 5.037 4.060 -5.167 1.00 92.19 103 MET A O 1
ATOM 760 N N . GLY A 1 104 ? 4.592 3.832 -7.339 1.00 88.25 104 GLY A N 1
ATOM 761 C CA . GLY A 1 104 ? 5.736 4.639 -7.747 1.00 88.25 104 GLY A CA 1
ATOM 762 C C . GLY A 1 104 ? 6.219 4.326 -9.150 1.00 88.25 104 GLY A C 1
ATOM 763 O O . GLY A 1 104 ? 5.528 3.678 -9.940 1.00 88.25 104 GLY A O 1
ATOM 764 N N . LYS A 1 105 ? 7.435 4.792 -9.439 1.00 82.88 105 LYS A N 1
ATOM 765 C CA . LYS A 1 105 ? 8.117 4.550 -10.709 1.00 82.88 105 LYS A CA 1
ATOM 766 C C . LYS A 1 105 ? 8.654 3.121 -10.738 1.00 82.88 105 LYS A C 1
ATOM 768 O O . LYS A 1 105 ? 9.663 2.810 -10.106 1.00 82.88 105 LYS A O 1
ATOM 773 N N . VAL A 1 106 ? 7.980 2.252 -11.485 1.00 82.25 106 VAL A N 1
ATOM 774 C CA . VAL A 1 106 ? 8.460 0.896 -11.778 1.00 82.25 106 VAL A CA 1
ATOM 775 C C . VAL A 1 106 ? 8.763 0.754 -13.259 1.00 82.25 106 VAL A C 1
ATOM 777 O O . VAL A 1 106 ? 8.064 1.302 -14.108 1.00 82.25 106 VAL A O 1
ATOM 780 N N . THR A 1 107 ? 9.813 0.003 -13.556 1.00 84.62 107 THR A N 1
ATOM 781 C CA . THR A 1 107 ? 10.255 -0.316 -14.910 1.00 84.62 107 THR A CA 1
ATOM 782 C C . THR A 1 107 ? 10.244 -1.829 -15.098 1.00 84.62 107 THR A C 1
ATOM 784 O O . THR A 1 107 ? 10.158 -2.593 -14.133 1.00 84.62 107 THR A O 1
ATOM 787 N N . VAL A 1 108 ? 10.342 -2.296 -16.342 1.00 84.88 108 VAL A N 1
ATOM 788 C CA . VAL A 1 108 ? 10.396 -3.737 -16.649 1.00 84.88 108 VAL A CA 1
ATOM 789 C C . VAL A 1 108 ? 11.581 -4.414 -15.948 1.00 84.88 108 VAL A C 1
ATOM 791 O O . VAL A 1 108 ? 11.497 -5.579 -15.559 1.00 84.88 108 VAL A O 1
ATOM 794 N N . GLU A 1 109 ? 12.667 -3.675 -15.745 1.00 83.56 109 GLU A N 1
ATOM 795 C CA . GLU A 1 109 ? 13.901 -4.152 -15.131 1.00 83.56 109 GLU A CA 1
ATOM 796 C C . GLU A 1 109 ? 13.754 -4.335 -13.616 1.00 83.56 109 GLU A C 1
ATOM 798 O O . GLU A 1 109 ? 14.251 -5.321 -13.073 1.00 83.56 109 GLU A O 1
ATOM 803 N N . ASN A 1 110 ? 13.064 -3.416 -12.925 1.00 85.38 110 ASN A N 1
ATOM 804 C CA . ASN A 1 110 ? 12.980 -3.436 -11.460 1.00 85.38 110 ASN A CA 1
ATOM 805 C C . ASN A 1 110 ? 11.732 -4.146 -10.909 1.00 85.38 110 ASN A C 1
ATOM 807 O O . ASN A 1 110 ? 11.747 -4.609 -9.770 1.00 85.38 110 ASN A O 1
ATOM 811 N N . ILE A 1 111 ? 10.671 -4.296 -11.706 1.00 87.12 111 ILE A N 1
ATOM 812 C CA . ILE A 1 111 ? 9.368 -4.773 -11.223 1.00 87.12 111 ILE A CA 1
ATOM 813 C C . ILE A 1 111 ? 9.423 -6.181 -10.617 1.00 87.12 111 ILE A C 1
ATOM 815 O O . ILE A 1 111 ? 8.732 -6.481 -9.641 1.00 87.12 111 ILE A O 1
ATOM 819 N N . ARG A 1 112 ? 10.307 -7.035 -11.147 1.00 87.88 112 ARG A N 1
ATOM 820 C CA . ARG A 1 112 ? 10.522 -8.400 -10.648 1.00 87.88 112 ARG A CA 1
ATOM 821 C C . ARG A 1 112 ? 11.074 -8.428 -9.226 1.00 87.88 112 ARG A C 1
ATOM 823 O O . ARG A 1 112 ? 10.778 -9.367 -8.497 1.00 87.88 112 ARG A O 1
ATOM 830 N N . 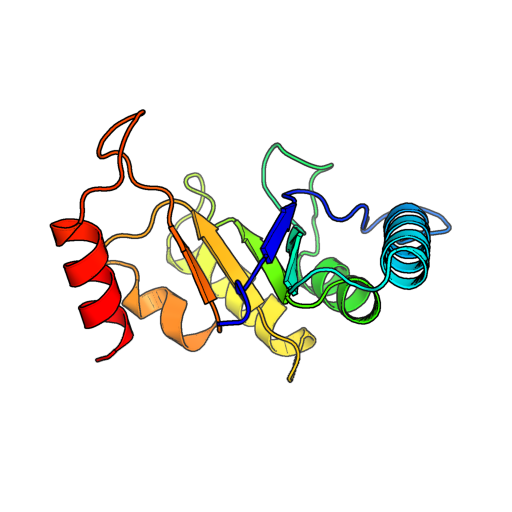ALA A 1 113 ? 11.837 -7.412 -8.827 1.00 89.44 113 ALA A N 1
ATOM 831 C CA . ALA A 1 113 ? 12.400 -7.323 -7.484 1.00 89.44 113 ALA A CA 1
ATOM 832 C C . ALA A 1 113 ? 11.324 -7.038 -6.423 1.00 89.44 113 ALA A C 1
ATOM 834 O O . ALA A 1 113 ? 11.432 -7.511 -5.296 1.00 89.44 113 ALA A O 1
ATOM 835 N N . PHE A 1 114 ? 10.263 -6.309 -6.787 1.00 91.75 114 PHE A N 1
ATOM 836 C CA . PHE A 1 114 ? 9.174 -5.962 -5.868 1.00 91.75 114 PHE A CA 1
ATOM 837 C C . PHE A 1 114 ? 8.059 -7.012 -5.823 1.00 91.75 114 PHE A C 1
ATOM 839 O O . PHE A 1 114 ? 7.400 -7.148 -4.793 1.00 91.75 114 PHE A O 1
ATOM 846 N N . LYS A 1 115 ? 7.874 -7.782 -6.907 1.00 90.88 115 LYS A N 1
ATOM 847 C CA . LYS A 1 115 ? 6.833 -8.817 -7.057 1.00 90.88 115 LYS A CA 1
ATOM 848 C C . LYS A 1 115 ? 6.667 -9.747 -5.838 1.00 90.88 115 LYS A C 1
ATOM 850 O O . LYS A 1 115 ? 5.521 -10.016 -5.492 1.00 90.88 115 LYS A O 1
ATOM 855 N N . PRO A 1 116 ? 7.726 -10.234 -5.157 1.00 93.12 116 PRO A N 1
ATOM 856 C CA . PRO A 1 116 ? 7.560 -11.134 -4.011 1.00 93.12 116 PRO A CA 1
ATOM 857 C C . PRO A 1 116 ? 6.893 -10.493 -2.787 1.00 93.12 116 PRO A C 1
ATOM 859 O O . PRO A 1 116 ? 6.419 -11.209 -1.907 1.00 93.12 116 PRO A O 1
ATOM 862 N N . TYR A 1 117 ? 6.879 -9.161 -2.705 1.00 95.38 117 TYR A N 1
ATOM 863 C CA . TYR A 1 117 ? 6.490 -8.433 -1.497 1.00 95.38 117 TYR A CA 1
ATOM 864 C C . TYR A 1 117 ? 5.153 -7.705 -1.629 1.00 95.38 117 TYR A C 1
ATOM 866 O O . TYR A 1 117 ? 4.655 -7.182 -0.638 1.00 95.38 117 TYR A O 1
ATOM 874 N N . VAL A 1 118 ? 4.557 -7.661 -2.822 1.00 95.19 118 VAL A N 1
ATOM 875 C CA . VAL A 1 118 ? 3.342 -6.882 -3.092 1.00 95.19 118 VAL A CA 1
ATOM 876 C C . VAL A 1 118 ? 2.313 -7.705 -3.852 1.00 95.19 118 VAL A C 1
ATOM 878 O O . VAL A 1 118 ? 2.650 -8.517 -4.706 1.00 95.19 118 VAL A O 1
ATOM 881 N N . ASP A 1 119 ? 1.041 -7.456 -3.570 1.00 95.50 119 ASP A N 1
ATOM 882 C CA . ASP A 1 119 ? -0.090 -8.066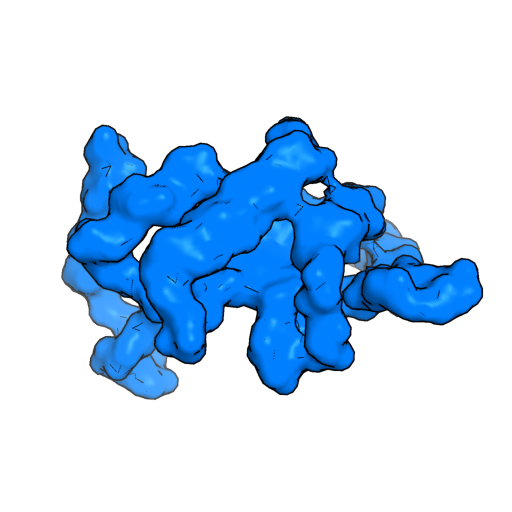 -4.275 1.00 95.50 119 ASP A CA 1
ATOM 883 C C . ASP A 1 119 ? -0.569 -7.178 -5.431 1.00 95.50 119 ASP A C 1
ATOM 885 O O . ASP A 1 119 ? -1.238 -7.640 -6.355 1.00 95.50 119 ASP A O 1
ATOM 889 N N . CYS A 1 120 ? -0.250 -5.881 -5.376 1.00 92.94 120 CYS A N 1
ATOM 890 C CA . CYS A 1 120 ? -0.652 -4.880 -6.356 1.00 92.94 120 CYS A CA 1
ATOM 891 C C . CYS A 1 120 ? 0.465 -3.855 -6.595 1.00 92.94 120 CYS A C 1
ATOM 893 O O . CYS A 1 120 ? 1.210 -3.488 -5.687 1.00 92.94 120 CYS A O 1
ATOM 895 N N . LEU A 1 121 ? 0.534 -3.336 -7.818 1.00 90.94 121 LEU A N 1
ATOM 896 C CA . LEU A 1 121 ? 1.411 -2.229 -8.187 1.00 90.94 121 LEU A CA 1
ATOM 897 C C . LEU A 1 121 ? 0.570 -1.094 -8.759 1.00 90.94 121 LEU A C 1
ATOM 899 O O . LEU A 1 121 ? -0.274 -1.319 -9.627 1.00 90.94 121 LEU A O 1
ATOM 903 N N . ILE A 1 122 ? 0.809 0.120 -8.272 1.00 89.50 122 ILE A N 1
ATOM 904 C CA . ILE A 1 122 ? 0.214 1.344 -8.805 1.00 89.50 122 ILE A CA 1
ATOM 905 C C . ILE A 1 122 ? 1.334 2.115 -9.494 1.00 89.50 122 ILE A C 1
ATOM 907 O O . ILE A 1 122 ? 2.181 2.729 -8.847 1.00 89.50 122 ILE A O 1
ATOM 911 N N . VAL A 1 123 ? 1.371 2.016 -10.816 1.00 85.06 123 VAL A N 1
ATOM 912 C CA . VAL A 1 123 ? 2.480 2.535 -11.613 1.00 85.06 123 VAL A CA 1
ATOM 913 C C . VAL A 1 123 ? 2.243 3.997 -11.952 1.00 85.06 123 VAL A C 1
ATOM 915 O O . VAL A 1 123 ? 1.191 4.343 -12.487 1.00 85.06 123 VAL A O 1
ATOM 918 N N . ASP A 1 124 ? 3.245 4.822 -11.672 1.00 76.44 124 ASP A N 1
ATOM 919 C CA . ASP A 1 124 ? 3.374 6.152 -12.256 1.00 76.44 124 ASP A CA 1
ATOM 920 C C . ASP A 1 124 ? 4.354 6.068 -13.436 1.00 76.44 124 ASP A C 1
ATOM 922 O O . ASP A 1 124 ? 5.457 5.531 -13.290 1.00 76.44 124 ASP A O 1
ATOM 926 N N . THR A 1 125 ? 3.943 6.527 -14.619 1.00 63.66 125 THR A N 1
ATOM 927 C CA . THR A 1 125 ? 4.769 6.486 -15.835 1.00 63.66 125 THR A CA 1
ATOM 928 C C . THR A 1 125 ? 5.166 7.898 -16.235 1.00 63.66 125 THR A C 1
ATOM 930 O O . THR A 1 125 ? 4.310 8.774 -16.284 1.00 63.66 125 THR A O 1
ATOM 933 N N . GLU A 1 126 ? 6.416 8.113 -16.647 1.00 54.91 126 GLU A N 1
ATOM 934 C CA . GLU A 1 126 ? 6.861 9.415 -17.178 1.00 54.91 126 GLU A CA 1
ATOM 935 C C . GLU A 1 126 ? 6.248 9.775 -18.546 1.00 54.91 126 GLU A C 1
ATOM 937 O O . GLU A 1 126 ? 6.484 10.866 -19.057 1.00 54.91 126 GLU A O 1
ATOM 942 N N . VAL A 1 127 ? 5.496 8.864 -19.176 1.00 49.53 127 VAL A N 1
ATOM 943 C CA . VAL A 1 127 ? 5.392 8.835 -20.643 1.00 49.53 127 VAL A CA 1
ATOM 944 C C . VAL A 1 127 ? 4.468 9.904 -21.237 1.00 49.53 127 VAL A C 1
ATOM 946 O O . VAL A 1 127 ? 4.592 10.227 -22.413 1.00 49.53 127 VAL A O 1
ATOM 949 N N . SER A 1 128 ? 3.613 10.547 -20.448 1.00 47.56 128 SER A N 1
ATOM 950 C CA . SER A 1 128 ? 2.964 11.803 -20.834 1.00 47.56 128 SER A CA 1
ATOM 951 C C . SER A 1 128 ? 2.147 12.335 -19.653 1.00 47.56 128 SER A C 1
ATOM 953 O O . SER A 1 128 ? 1.483 11.546 -18.981 1.00 47.56 128 SER A O 1
ATOM 955 N N . PRO A 1 129 ? 2.107 13.658 -19.408 1.00 55.31 129 PRO A N 1
ATOM 956 C CA . PRO A 1 129 ? 1.201 14.246 -18.420 1.00 55.31 129 PRO A CA 1
ATOM 957 C C . PRO A 1 129 ? -0.290 14.016 -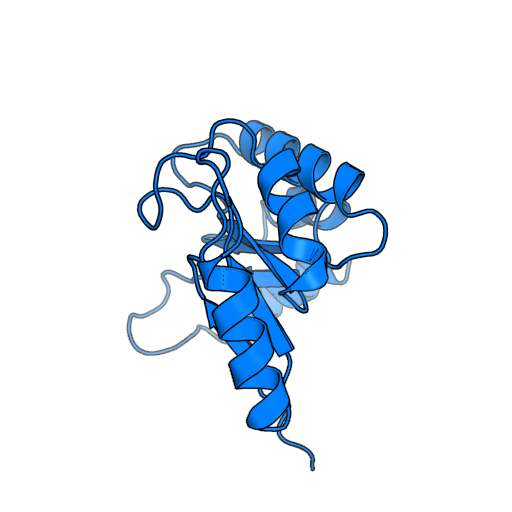18.738 1.00 55.31 129 PRO A C 1
ATOM 959 O O . PRO A 1 129 ? -1.134 14.315 -17.895 1.00 55.31 129 PRO A O 1
ATOM 962 N N . THR A 1 130 ? -0.634 13.513 -19.930 1.00 62.28 130 THR A N 1
ATOM 963 C CA . THR A 1 130 ? -2.024 13.330 -20.370 1.00 62.28 130 THR A CA 1
ATOM 964 C C . THR A 1 130 ? -2.441 11.882 -20.623 1.00 62.28 130 THR A C 1
ATOM 966 O O . THR A 1 130 ? -3.628 11.596 -20.482 1.00 62.28 130 THR A O 1
ATOM 969 N N . GLU A 1 131 ? -1.530 10.958 -20.961 1.00 67.94 131 GLU A N 1
ATOM 970 C CA . GLU A 1 131 ? -1.899 9.576 -21.316 1.00 67.94 131 GLU A CA 1
ATOM 971 C C . GLU A 1 131 ? -0.842 8.532 -20.921 1.00 67.94 131 GLU A C 1
ATOM 973 O O . GLU A 1 131 ? 0.359 8.737 -21.074 1.00 67.94 131 GLU A O 1
ATOM 978 N N . LEU A 1 132 ? -1.307 7.368 -20.456 1.00 72.88 132 LEU A N 1
ATOM 979 C CA . LEU A 1 132 ? -0.459 6.198 -20.220 1.00 72.88 132 LEU A CA 1
ATOM 980 C C . LEU A 1 132 ? -0.055 5.559 -21.555 1.00 72.88 132 LEU A C 1
ATOM 982 O O . LEU A 1 132 ? -0.918 5.220 -22.372 1.00 72.88 132 LEU A O 1
ATOM 986 N N . ASP A 1 133 ? 1.238 5.291 -21.738 1.00 80.50 133 ASP A N 1
ATOM 987 C CA . ASP A 1 133 ? 1.716 4.496 -22.870 1.00 80.50 133 ASP A CA 1
ATOM 988 C C . ASP A 1 133 ? 1.259 3.039 -22.727 1.00 80.50 133 ASP A C 1
ATOM 990 O O . ASP A 1 133 ? 1.664 2.294 -21.829 1.00 80.50 133 ASP A O 1
ATOM 994 N N . ARG A 1 134 ? 0.380 2.625 -23.643 1.00 84.19 134 ARG A N 1
ATOM 995 C CA . ARG A 1 134 ? -0.215 1.287 -23.646 1.00 84.19 134 ARG A CA 1
ATOM 996 C C . ARG A 1 134 ? 0.808 0.179 -23.860 1.00 84.19 134 ARG A C 1
ATOM 998 O O . ARG A 1 134 ? 0.606 -0.913 -23.327 1.00 84.19 134 ARG A O 1
ATOM 1005 N N . ASP A 1 135 ? 1.853 0.412 -24.641 1.00 86.44 135 ASP A N 1
ATOM 1006 C CA . ASP A 1 135 ? 2.860 -0.606 -24.919 1.00 86.44 135 ASP A CA 1
ATOM 1007 C C . ASP A 1 135 ? 3.796 -0.787 -23.729 1.00 86.44 135 ASP A C 1
ATOM 1009 O O . ASP A 1 135 ? 4.085 -1.930 -23.365 1.00 86.44 135 ASP A O 1
ATOM 1013 N N . GLU A 1 136 ? 4.154 0.293 -23.036 1.00 82.56 136 GLU A N 1
ATOM 1014 C CA . GLU A 1 136 ? 4.885 0.198 -21.768 1.00 82.56 136 GLU A CA 1
ATOM 1015 C C . GLU A 1 136 ? 4.063 -0.499 -20.679 1.00 82.56 136 GLU A C 1
ATOM 1017 O O . GLU A 1 136 ? 4.540 -1.449 -20.051 1.00 82.56 136 GLU A O 1
ATOM 1022 N N . VAL A 1 137 ? 2.783 -0.144 -20.520 1.00 85.06 137 VAL A N 1
ATOM 1023 C CA . VAL A 1 137 ? 1.890 -0.852 -19.585 1.00 85.06 137 VAL A CA 1
ATOM 1024 C C . VAL A 1 137 ? 1.807 -2.345 -19.927 1.00 85.06 137 VAL A C 1
ATOM 1026 O O . VAL A 1 137 ? 1.874 -3.189 -19.033 1.00 85.06 137 VAL A O 1
ATOM 1029 N N . ARG A 1 138 ? 1.722 -2.717 -21.212 1.00 88.44 138 ARG A N 1
ATOM 1030 C CA . ARG A 1 138 ? 1.725 -4.132 -21.631 1.00 88.44 138 ARG A CA 1
ATOM 1031 C C . ARG A 1 138 ? 3.033 -4.840 -21.291 1.00 88.44 138 ARG A C 1
ATOM 1033 O O . ARG A 1 138 ? 2.986 -6.002 -20.880 1.00 88.44 138 ARG A O 1
ATOM 1040 N N . LYS A 1 139 ? 4.183 -4.185 -21.468 1.00 88.44 139 LYS A N 1
ATOM 1041 C CA . LYS A 1 139 ? 5.488 -4.750 -21.092 1.00 88.44 139 LYS A CA 1
ATOM 1042 C C . LYS A 1 139 ? 5.558 -4.992 -19.585 1.00 88.44 139 LYS A C 1
ATOM 1044 O O . LYS A 1 139 ? 5.925 -6.094 -19.180 1.00 88.44 139 LYS A O 1
ATOM 1049 N N . LEU A 1 140 ? 5.116 -4.029 -18.775 1.00 86.75 140 LEU A N 1
ATOM 1050 C CA . LEU A 1 140 ? 5.045 -4.166 -17.318 1.00 86.75 140 LEU A CA 1
ATOM 1051 C C . LEU A 1 140 ? 4.126 -5.321 -16.899 1.00 86.75 140 LEU A C 1
ATOM 1053 O O . LEU A 1 140 ? 4.533 -6.173 -16.113 1.00 86.75 140 LEU A O 1
ATOM 1057 N N . VAL A 1 141 ? 2.925 -5.422 -17.479 1.00 87.81 141 VAL A N 1
ATOM 1058 C CA . VAL A 1 141 ? 1.991 -6.528 -17.198 1.00 87.81 141 VAL A CA 1
ATOM 1059 C C . VAL A 1 141 ? 2.622 -7.887 -17.511 1.00 87.81 141 VAL A C 1
ATOM 1061 O O . VAL A 1 141 ? 2.526 -8.811 -16.704 1.00 87.81 141 VAL A O 1
ATOM 1064 N N . ARG A 1 142 ? 3.309 -8.022 -18.653 1.00 89.94 142 ARG A N 1
ATOM 1065 C CA . ARG A 1 142 ? 4.012 -9.266 -19.014 1.00 89.94 142 ARG A CA 1
ATOM 1066 C C . ARG A 1 142 ? 5.139 -9.594 -18.039 1.00 89.94 142 ARG A C 1
ATOM 1068 O O . ARG A 1 142 ? 5.305 -10.757 -17.693 1.00 89.94 142 ARG A O 1
ATOM 1075 N N . ALA A 1 143 ? 5.887 -8.589 -17.593 1.00 86.38 143 ALA A N 1
ATOM 1076 C CA . ALA A 1 143 ? 6.990 -8.771 -16.657 1.00 86.38 143 ALA A CA 1
ATOM 1077 C C . ALA A 1 143 ? 6.525 -9.236 -15.266 1.00 86.38 143 ALA A C 1
ATOM 1079 O O . ALA A 1 143 ? 7.251 -9.981 -14.614 1.00 86.38 143 ALA A O 1
ATOM 1080 N N . VAL A 1 144 ? 5.320 -8.841 -14.832 1.00 83.44 144 VAL A N 1
ATOM 1081 C CA . VAL A 1 144 ? 4.699 -9.318 -13.580 1.00 83.44 144 VAL A CA 1
ATOM 1082 C C . VAL A 1 144 ? 4.124 -10.728 -13.729 1.00 83.44 144 VAL A C 1
ATOM 1084 O O . VAL A 1 144 ? 4.157 -11.505 -12.776 1.00 83.44 144 VAL A O 1
ATOM 1087 N N . ALA A 1 145 ? 3.588 -11.067 -14.905 1.00 82.12 145 ALA A N 1
ATOM 1088 C CA . ALA A 1 145 ? 2.940 -12.356 -15.154 1.00 82.12 145 ALA A CA 1
ATOM 1089 C C . ALA A 1 145 ? 3.917 -13.542 -15.283 1.00 82.12 145 ALA A C 1
ATOM 1091 O O . ALA A 1 145 ? 3.506 -14.681 -15.072 1.00 82.12 145 ALA A O 1
ATOM 1092 N N . GLN A 1 146 ? 5.180 -13.278 -15.630 1.00 72.06 146 GLN A N 1
ATOM 1093 C CA . GLN A 1 146 ? 6.283 -14.253 -15.649 1.00 72.06 146 GLN A CA 1
ATOM 1094 C C . GLN A 1 146 ? 6.838 -14.458 -14.243 1.00 72.06 146 GLN A C 1
ATOM 1096 O O . GLN A 1 146 ? 7.052 -15.617 -13.843 1.00 72.06 146 GLN A O 1
#

Foldseek 3Di:
DPDQDEDEDQALQAAPDDPCRCVSLVVVQVVCVVVPNRHFYAHHFQEPPRDDHDPQRLVSLLVNQVRGQEDEYEPDPVDDLVVSLVSLQSNQVSCPPRFYEYEEDDALVSLVSNLVRGPYYHHDDPPDPPDDDPVRVVSSVVSSVD

Sequence (146 aa):
MLSKKSLTCRNAGIREDGANPTEAAEHFANLRGQLGRCGLYFGGVAFEGYQCPVKKPANVANLAIPYVDVVTTSIDSGMSTTANMDKLADMKRVLGGHPLAAMGKVTVENIRAFKPYVDCLIVDTEVSPTELDRDEVRKLVRAVAQ